Protein AF-A0A5C9CHE9-F1 (afdb_monomer_lite)

Sequence (128 aa):
MLSKCVTYEVEGQVSDRPEAVEAYLRYADWACRLNYVLHPQPLFPSVRLELNDQLRRQKLLPTRVTLRAKLDRPLNLKAEHSLAWSLDTLDRQSIHKWESLLRDPALQKVSLPEYQRIALGQQTAKVR

Structure (mmCIF, N/CA/C/O backbone):
data_AF-A0A5C9CHE9-F1
#
_entry.id   AF-A0A5C9CHE9-F1
#
loop_
_atom_site.group_PDB
_atom_site.id
_atom_site.type_symbol
_atom_site.label_atom_id
_atom_site.label_alt_id
_atom_site.label_comp_id
_atom_site.label_asym_id
_atom_site.label_entity_id
_atom_site.label_seq_id
_atom_site.pdbx_PDB_ins_code
_atom_site.Cartn_x
_atom_site.Cartn_y
_atom_site.Cartn_z
_atom_site.occupancy
_atom_site.B_iso_or_equiv
_atom_site.auth_seq_id
_atom_site.auth_comp_id
_atom_site.auth_asym_id
_atom_site.auth_atom_id
_atom_site.pdbx_PDB_model_num
ATOM 1 N N . MET A 1 1 ? -23.313 -3.065 9.538 1.00 43.34 1 MET A N 1
ATOM 2 C CA . MET A 1 1 ? -23.092 -4.360 10.229 1.00 43.34 1 MET A CA 1
ATOM 3 C C . MET A 1 1 ? -21.646 -4.874 10.158 1.00 43.34 1 MET A C 1
ATOM 5 O O . MET A 1 1 ? -21.236 -5.505 11.119 1.00 43.34 1 MET A O 1
ATOM 9 N N . LEU A 1 2 ? -20.842 -4.580 9.120 1.00 49.66 2 LEU A N 1
ATOM 10 C CA . LEU A 1 2 ? -19.431 -5.029 9.027 1.00 49.66 2 LEU A CA 1
ATOM 11 C C . LEU A 1 2 ? -18.471 -4.406 10.068 1.00 49.66 2 LEU A C 1
ATOM 13 O O . LEU A 1 2 ? -17.463 -5.019 10.414 1.00 49.66 2 LEU A O 1
ATOM 17 N N . SER A 1 3 ? -18.804 -3.233 10.622 1.00 53.34 3 SER A N 1
ATOM 18 C CA . SER A 1 3 ? -17.963 -2.512 11.594 1.00 53.34 3 SER A CA 1
ATOM 19 C C . SER A 1 3 ? -17.752 -3.233 12.932 1.00 53.34 3 SER A C 1
ATOM 21 O O . SER A 1 3 ? -16.860 -2.855 13.683 1.00 53.34 3 SER A O 1
ATOM 23 N N . LYS A 1 4 ? -18.542 -4.271 13.252 1.00 66.56 4 LYS A N 1
ATOM 24 C CA . LYS A 1 4 ? -18.375 -5.042 14.498 1.00 66.56 4 LYS A CA 1
ATOM 25 C C . LYS A 1 4 ? -17.291 -6.123 14.409 1.00 66.56 4 LYS A C 1
ATOM 27 O O . LYS A 1 4 ? -16.786 -6.542 15.451 1.00 66.56 4 LYS A O 1
ATOM 32 N N . CYS A 1 5 ? -16.928 -6.557 13.199 1.00 81.50 5 CYS A N 1
ATOM 33 C CA . CYS A 1 5 ? -16.032 -7.698 12.996 1.00 81.50 5 CYS A CA 1
ATOM 34 C C . CYS A 1 5 ? -14.731 -7.343 12.276 1.00 81.50 5 CYS A C 1
ATOM 36 O O . CYS A 1 5 ? -13.802 -8.131 12.355 1.00 81.50 5 CYS A O 1
ATOM 38 N N . VAL A 1 6 ? -14.629 -6.196 11.599 1.00 88.00 6 VAL A N 1
ATOM 39 C CA . VAL A 1 6 ? -13.393 -5.763 10.928 1.00 88.00 6 VAL A CA 1
ATOM 40 C C . VAL A 1 6 ? -13.100 -4.313 11.284 1.00 88.00 6 VAL A C 1
ATOM 42 O O . VAL A 1 6 ? -13.981 -3.457 11.218 1.00 88.00 6 VAL A O 1
ATOM 45 N N . THR A 1 7 ? -11.856 -4.034 11.653 1.00 91.12 7 THR A N 1
ATOM 46 C CA . THR A 1 7 ? -11.386 -2.704 12.033 1.00 91.12 7 THR A CA 1
ATOM 47 C C . THR A 1 7 ? -10.059 -2.421 11.351 1.00 91.12 7 THR A C 1
ATOM 49 O O . THR A 1 7 ? -9.138 -3.237 11.416 1.00 91.12 7 THR A O 1
ATOM 52 N N . TYR A 1 8 ? -9.974 -1.253 10.719 1.00 92.56 8 TYR A N 1
ATOM 53 C CA . TYR A 1 8 ? -8.728 -0.685 10.231 1.00 92.56 8 TYR A CA 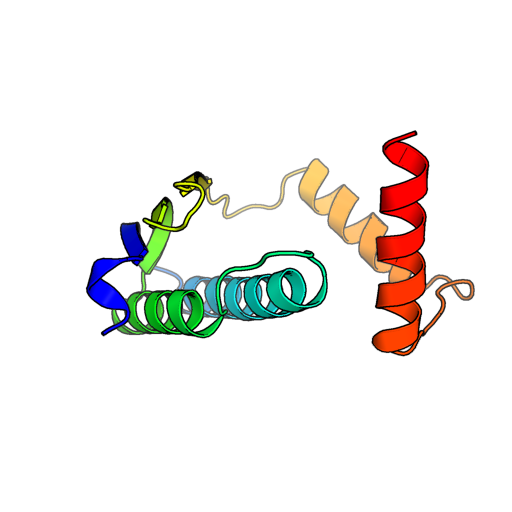1
ATOM 54 C C . TYR A 1 8 ? -8.341 0.510 11.095 1.00 92.56 8 TYR A C 1
ATOM 56 O O . TYR A 1 8 ? -9.153 1.403 11.321 1.00 92.56 8 TYR A O 1
ATOM 64 N N . GLU A 1 9 ? -7.091 0.529 11.534 1.00 94.50 9 GLU A N 1
ATOM 65 C CA . GLU A 1 9 ? -6.445 1.689 12.142 1.00 94.50 9 GLU A CA 1
ATOM 66 C C . GLU A 1 9 ? -5.312 2.115 11.219 1.00 94.50 9 GLU A C 1
ATOM 68 O O . GLU A 1 9 ? -4.483 1.288 10.827 1.00 94.50 9 GLU A O 1
ATOM 73 N N . VAL A 1 10 ? -5.292 3.390 10.841 1.00 96.06 10 VAL A N 1
ATOM 74 C CA . VAL A 1 10 ? -4.302 3.917 9.906 1.00 96.06 10 VAL A CA 1
ATOM 75 C C . VAL A 1 10 ? -3.654 5.154 10.490 1.00 96.06 10 VAL A C 1
ATOM 77 O O . VAL A 1 10 ? -4.338 6.079 10.914 1.00 96.06 10 VAL A O 1
ATOM 80 N N . GLU A 1 11 ? -2.328 5.165 10.468 1.00 96.38 11 GLU A N 1
ATOM 81 C CA . GLU A 1 11 ? -1.556 6.396 10.543 1.00 96.38 11 GLU A CA 1
ATOM 82 C C . GLU A 1 11 ? -1.196 6.795 9.119 1.00 96.38 11 GLU A C 1
ATOM 84 O O . GLU A 1 11 ? -0.821 5.954 8.294 1.00 96.38 11 GLU A O 1
ATOM 89 N N . GLY A 1 12 ? -1.346 8.079 8.825 1.00 94.44 12 GLY A N 1
ATOM 90 C CA . GLY A 1 12 ? -1.026 8.633 7.526 1.00 94.44 12 GLY A CA 1
ATOM 91 C C . GLY A 1 12 ? -0.293 9.952 7.660 1.00 94.44 12 GLY A C 1
ATOM 92 O O . GLY A 1 12 ? -0.390 10.636 8.677 1.00 94.44 12 GLY A O 1
ATOM 93 N N . GLN A 1 13 ? 0.425 10.301 6.605 1.00 93.25 13 GLN A N 1
ATOM 94 C CA . GLN A 1 13 ? 1.066 11.594 6.450 1.00 93.25 13 GLN A CA 1
ATOM 95 C C . GLN A 1 13 ? 0.365 12.390 5.353 1.00 93.25 13 GLN A C 1
ATOM 97 O O . GLN A 1 13 ? -0.041 11.837 4.324 1.00 93.25 13 GLN A O 1
ATOM 102 N N . VAL A 1 14 ? 0.242 13.697 5.567 1.00 91.00 14 VAL A N 1
ATOM 103 C CA . VAL A 1 14 ? -0.152 14.624 4.506 1.00 91.00 14 VAL A CA 1
ATOM 104 C C . VAL A 1 14 ? 1.011 14.722 3.527 1.00 91.00 14 VAL A C 1
ATOM 106 O O . VAL A 1 14 ? 2.159 14.880 3.937 1.00 91.00 14 VAL A O 1
ATOM 109 N N . SER A 1 15 ? 0.711 14.618 2.236 1.00 85.50 15 SER A N 1
ATOM 110 C CA . SER A 1 15 ? 1.691 14.854 1.181 1.00 85.50 15 SER A CA 1
ATOM 111 C C . SER A 1 15 ? 1.441 16.207 0.528 1.00 85.50 15 SER A C 1
ATOM 113 O O . SER A 1 15 ? 0.302 16.577 0.249 1.00 85.50 15 SER A O 1
ATOM 115 N N . ASP A 1 16 ? 2.526 16.918 0.249 1.00 87.12 16 ASP A N 1
ATOM 116 C CA . ASP A 1 16 ? 2.581 18.099 -0.613 1.00 87.12 16 ASP A CA 1
ATOM 117 C C . ASP A 1 16 ? 2.354 17.766 -2.102 1.00 87.12 16 ASP A C 1
ATOM 119 O O . ASP A 1 16 ? 2.163 18.670 -2.913 1.00 87.12 16 ASP A O 1
ATOM 123 N N . ARG A 1 17 ? 2.326 16.472 -2.452 1.00 89.31 17 ARG A N 1
ATOM 124 C CA . ARG A 1 17 ? 2.122 15.927 -3.801 1.00 89.31 17 ARG A CA 1
ATOM 125 C C . ARG A 1 17 ? 0.779 15.194 -3.891 1.00 89.31 17 ARG A C 1
ATOM 127 O O . ARG A 1 17 ? 0.731 13.968 -3.735 1.00 89.31 17 ARG A O 1
ATOM 134 N N . PRO A 1 18 ? -0.344 15.901 -4.109 1.00 86.62 18 PRO A N 1
ATOM 135 C CA . PRO A 1 18 ? -1.672 15.284 -4.147 1.00 86.62 18 PRO A CA 1
ATOM 136 C C . PRO A 1 18 ? -1.803 14.187 -5.217 1.00 86.62 18 PRO A C 1
ATOM 138 O O . PRO A 1 18 ? -2.520 13.206 -5.020 1.00 86.62 18 PRO A O 1
ATOM 141 N N . GLU A 1 19 ? -1.076 14.298 -6.325 1.00 91.62 19 GLU A N 1
ATOM 142 C CA . GLU A 1 19 ? -1.007 13.288 -7.378 1.00 91.62 19 GLU A CA 1
ATOM 143 C C . GLU A 1 19 ? -0.387 11.966 -6.902 1.00 91.62 19 GLU A C 1
ATOM 145 O O . GLU A 1 19 ? -0.802 10.896 -7.354 1.00 91.62 19 GLU A O 1
ATOM 150 N N . ALA A 1 20 ? 0.556 12.016 -5.956 1.00 91.62 20 ALA A N 1
ATOM 151 C CA . ALA A 1 20 ? 1.173 10.823 -5.386 1.00 91.62 20 ALA A CA 1
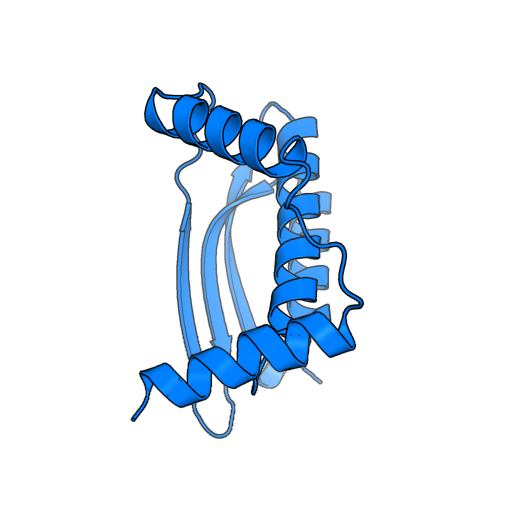ATOM 152 C C . ALA A 1 20 ? 0.193 10.060 -4.486 1.00 91.62 20 ALA A C 1
ATOM 154 O O . ALA A 1 20 ? 0.168 8.829 -4.517 1.00 91.62 20 ALA A O 1
ATOM 155 N N . VAL A 1 21 ? -0.653 10.784 -3.739 1.00 93.88 21 VAL A N 1
ATOM 156 C CA . VAL A 1 21 ? -1.743 10.192 -2.945 1.00 93.88 21 VAL A CA 1
ATOM 157 C C . VAL A 1 21 ? -2.669 9.389 -3.854 1.00 93.88 21 VAL A C 1
ATOM 159 O O . VAL A 1 21 ? -2.920 8.210 -3.601 1.00 93.88 21 VAL A O 1
ATOM 162 N N . GLU A 1 22 ? -3.132 9.997 -4.948 1.00 95.44 22 GLU A N 1
ATOM 163 C CA . GLU A 1 22 ? -4.044 9.326 -5.877 1.00 95.44 22 GLU A CA 1
ATOM 164 C C . GLU A 1 22 ? -3.382 8.137 -6.578 1.00 95.44 22 GLU A C 1
ATOM 166 O O . GLU A 1 22 ? -3.978 7.065 -6.685 1.00 95.44 22 GLU A O 1
ATOM 171 N N . ALA A 1 23 ? -2.136 8.291 -7.032 1.00 94.25 23 ALA A N 1
ATOM 172 C CA . ALA A 1 23 ? -1.401 7.211 -7.681 1.00 94.25 23 ALA A CA 1
ATOM 173 C C . ALA A 1 23 ? -1.235 5.997 -6.751 1.00 94.25 23 ALA A C 1
ATOM 175 O O . ALA A 1 23 ? -1.498 4.864 -7.167 1.00 94.25 23 ALA A O 1
ATOM 176 N N . TYR A 1 24 ? -0.861 6.236 -5.490 1.00 94.75 24 TYR A N 1
ATOM 177 C CA . TYR A 1 24 ? -0.739 5.187 -4.483 1.00 94.75 24 TYR A CA 1
ATOM 178 C C . TYR A 1 24 ? -2.084 4.509 -4.201 1.00 94.75 24 TYR A C 1
ATOM 180 O O . TYR A 1 24 ? -2.166 3.280 -4.214 1.00 94.75 24 TYR A O 1
ATOM 188 N N . LEU A 1 25 ? -3.151 5.279 -3.965 1.00 96.12 25 LEU A N 1
ATOM 189 C CA . LEU A 1 25 ? -4.453 4.710 -3.603 1.00 96.12 25 LEU A CA 1
ATOM 190 C C . LEU A 1 25 ? -5.075 3.935 -4.765 1.00 96.12 25 LEU A C 1
ATOM 192 O O . LEU A 1 25 ? -5.612 2.853 -4.545 1.00 96.12 25 LEU A O 1
ATOM 196 N N . ARG A 1 26 ? -4.899 4.397 -6.007 1.00 97.00 26 ARG A N 1
ATOM 197 C CA . ARG A 1 26 ? -5.297 3.638 -7.199 1.00 97.00 26 ARG A CA 1
ATOM 198 C C . ARG A 1 26 ? -4.547 2.311 -7.307 1.00 97.00 26 ARG A C 1
ATOM 200 O O . ARG A 1 26 ? -5.154 1.290 -7.626 1.00 97.00 26 ARG A O 1
ATOM 207 N N . TYR A 1 27 ? -3.242 2.303 -7.034 1.00 95.00 27 TYR A N 1
ATOM 208 C CA . TYR A 1 27 ? -2.475 1.059 -6.945 1.00 95.00 27 TYR A CA 1
ATOM 209 C C . TYR A 1 27 ? -3.021 0.143 -5.835 1.00 95.00 27 TYR A C 1
ATOM 211 O O . TYR A 1 27 ? -3.264 -1.039 -6.081 1.00 95.00 27 TYR A O 1
ATOM 219 N N . ALA A 1 28 ? -3.281 0.684 -4.643 1.00 94.81 28 ALA A N 1
ATOM 220 C CA . ALA A 1 28 ? -3.807 -0.076 -3.512 1.00 94.81 28 ALA A CA 1
ATOM 221 C C . ALA A 1 28 ? -5.208 -0.660 -3.785 1.00 94.81 28 ALA A C 1
ATOM 223 O O . ALA A 1 28 ? -5.493 -1.779 -3.354 1.00 94.81 28 ALA A O 1
ATOM 224 N N . ASP A 1 29 ? -6.063 0.056 -4.522 1.00 95.69 29 ASP A N 1
ATOM 225 C CA . ASP A 1 29 ? -7.378 -0.422 -4.963 1.00 95.69 29 ASP A CA 1
ATOM 226 C C . ASP A 1 29 ? -7.239 -1.648 -5.875 1.00 95.69 29 ASP A C 1
ATOM 228 O O . ASP A 1 29 ? -7.899 -2.671 -5.661 1.00 95.69 29 ASP A O 1
ATOM 232 N N . TRP A 1 30 ? -6.343 -1.580 -6.865 1.00 93.44 30 TRP A N 1
ATOM 233 C CA . TRP A 1 30 ? -6.065 -2.700 -7.766 1.00 93.44 30 TRP A CA 1
ATOM 234 C C . TRP A 1 30 ? -5.446 -3.891 -7.043 1.00 93.44 30 TRP A C 1
ATOM 236 O O . TRP A 1 30 ? -5.907 -5.016 -7.233 1.00 93.44 30 TRP A O 1
ATOM 246 N N . ALA A 1 31 ? -4.460 -3.655 -6.177 1.00 90.44 31 ALA A N 1
ATOM 247 C CA . ALA A 1 31 ? -3.833 -4.705 -5.382 1.00 90.44 31 ALA A CA 1
ATOM 248 C C . ALA A 1 31 ? -4.859 -5.414 -4.485 1.00 90.44 31 ALA A C 1
ATOM 250 O O . ALA A 1 31 ? -4.884 -6.641 -4.414 1.00 90.44 31 ALA A O 1
ATOM 251 N N . CYS A 1 32 ? -5.765 -4.663 -3.851 1.00 91.00 32 CYS A N 1
ATOM 252 C CA . CYS A 1 32 ? -6.834 -5.234 -3.038 1.00 91.00 32 CYS A CA 1
ATOM 253 C C . CYS A 1 32 ? -7.779 -6.127 -3.857 1.00 91.00 32 CYS A C 1
ATOM 255 O O . CYS A 1 32 ? -8.074 -7.251 -3.445 1.00 91.00 32 CYS A O 1
ATOM 257 N N . ARG A 1 33 ? -8.222 -5.656 -5.030 1.00 88.94 33 ARG A N 1
ATOM 258 C CA . ARG A 1 33 ? -9.092 -6.429 -5.932 1.00 88.94 33 ARG A CA 1
ATOM 259 C C . ARG A 1 33 ? -8.403 -7.694 -6.432 1.00 88.94 33 ARG A C 1
ATOM 261 O O . ARG A 1 33 ? -9.016 -8.755 -6.430 1.00 88.94 33 ARG A O 1
ATOM 268 N N . LEU A 1 34 ? -7.131 -7.593 -6.814 1.00 85.50 34 LEU A N 1
ATOM 269 C CA . LEU A 1 34 ? -6.344 -8.736 -7.261 1.00 85.50 34 LEU A CA 1
ATOM 270 C C . LEU A 1 34 ? -6.188 -9.769 -6.138 1.00 85.50 34 LEU A C 1
ATOM 272 O O . LEU A 1 34 ? -6.472 -10.945 -6.342 1.00 85.50 34 LEU A O 1
ATOM 276 N N . ASN A 1 35 ? -5.835 -9.327 -4.931 1.00 85.31 35 ASN A N 1
ATOM 277 C CA . ASN A 1 35 ? -5.688 -10.207 -3.771 1.00 85.31 35 ASN A CA 1
ATOM 278 C C . ASN A 1 35 ? -6.993 -10.938 -3.428 1.00 85.31 35 ASN A C 1
ATOM 280 O O . ASN A 1 35 ? -6.958 -12.112 -3.062 1.00 85.31 35 ASN A O 1
ATOM 284 N N . TYR A 1 36 ? -8.146 -10.283 -3.589 1.00 84.62 36 TYR A N 1
ATOM 285 C CA . TYR A 1 36 ? -9.445 -10.931 -3.400 1.00 84.62 36 TYR A CA 1
ATOM 286 C C . TYR A 1 36 ? -9.693 -12.080 -4.388 1.00 84.62 36 TYR A C 1
ATOM 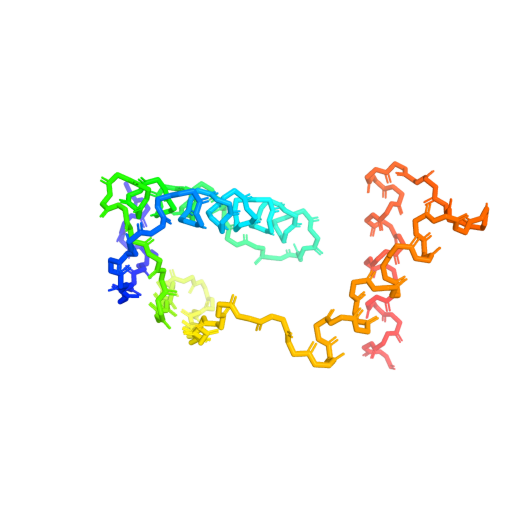288 O O . TYR A 1 36 ? -10.314 -13.078 -4.043 1.00 84.62 36 TYR A O 1
ATOM 296 N N . VAL A 1 37 ? -9.193 -11.958 -5.613 1.00 81.81 37 VAL A N 1
ATOM 297 C CA . VAL A 1 37 ? -9.386 -12.963 -6.665 1.00 81.81 37 VAL A CA 1
ATOM 298 C C . VAL A 1 37 ? -8.386 -14.121 -6.555 1.00 81.81 37 VAL A C 1
ATOM 300 O O . VAL A 1 37 ? -8.685 -15.231 -7.001 1.00 81.81 37 VAL A O 1
ATOM 303 N N . LEU A 1 38 ? -7.199 -13.876 -5.991 1.00 80.38 38 LEU A N 1
ATOM 304 C CA . LEU A 1 38 ? -6.093 -14.840 -5.984 1.00 80.38 38 LEU A CA 1
ATOM 305 C C . LEU A 1 38 ? -5.930 -15.634 -4.687 1.00 80.38 38 LEU A C 1
ATOM 307 O O . LEU A 1 38 ? -5.276 -16.675 -4.709 1.00 80.38 38 LEU A O 1
ATOM 311 N N . HIS A 1 39 ? -6.483 -15.173 -3.566 1.00 76.81 39 HIS A N 1
ATOM 312 C CA . HIS A 1 39 ? -6.322 -15.858 -2.284 1.00 76.81 39 HIS A CA 1
ATOM 313 C C . HIS A 1 39 ? -7.566 -16.679 -1.910 1.00 76.81 39 HIS A C 1
ATOM 315 O O . HIS A 1 39 ? -8.682 -16.227 -2.133 1.00 76.81 39 HIS A O 1
ATOM 321 N N . PRO A 1 40 ? -7.406 -17.872 -1.307 1.00 63.84 40 PRO A N 1
ATOM 322 C CA . PRO A 1 40 ? -8.519 -18.790 -1.043 1.00 63.84 40 PRO A CA 1
ATOM 323 C C . PRO A 1 40 ? -9.480 -18.337 0.071 1.00 63.84 40 PRO A C 1
ATOM 325 O O . PRO A 1 40 ? -10.567 -18.893 0.188 1.00 63.84 40 PRO A O 1
ATOM 328 N N . GLN A 1 41 ? -9.106 -17.352 0.899 1.00 70.19 41 GLN A N 1
ATOM 329 C CA . GLN A 1 41 ? -9.948 -16.811 1.982 1.00 70.19 41 GLN A CA 1
ATOM 330 C C . GLN A 1 41 ? -9.724 -15.299 2.183 1.00 70.19 41 GLN A C 1
ATOM 332 O O . GLN A 1 41 ? -9.246 -14.876 3.239 1.00 70.19 41 GLN A O 1
ATOM 337 N N . PRO A 1 42 ? -9.995 -14.450 1.180 1.00 72.75 42 PRO A N 1
ATOM 338 C CA . PRO A 1 42 ? -9.744 -13.027 1.305 1.00 72.75 42 PRO A CA 1
ATOM 339 C C . PRO A 1 42 ? -10.917 -12.323 1.993 1.00 72.75 42 PRO A C 1
ATOM 341 O O . PRO A 1 42 ? -12.084 -12.673 1.811 1.00 72.75 42 PRO A O 1
ATOM 344 N N . LEU A 1 43 ? -10.615 -11.268 2.752 1.00 81.44 43 LEU A N 1
ATOM 345 C CA . LEU A 1 43 ? -11.639 -10.311 3.168 1.00 81.44 43 LEU A CA 1
ATOM 346 C C . LEU A 1 43 ? -12.268 -9.656 1.931 1.00 81.44 43 LEU A C 1
ATOM 348 O O . LEU A 1 43 ? -11.578 -9.410 0.940 1.00 81.44 43 LEU A O 1
ATOM 352 N N . PHE A 1 44 ? -13.560 -9.325 2.004 1.00 84.50 44 PHE A N 1
ATOM 353 C CA . PHE A 1 44 ? -14.220 -8.589 0.928 1.00 84.50 44 PHE A CA 1
ATOM 354 C C . PHE A 1 44 ? -13.493 -7.262 0.654 1.00 84.50 44 PHE A C 1
ATOM 356 O O . PHE A 1 44 ? -13.237 -6.498 1.593 1.00 84.50 44 PHE A O 1
ATOM 363 N N . PRO A 1 45 ? -13.199 -6.943 -0.620 1.00 87.19 45 PRO A N 1
ATOM 364 C CA . PRO A 1 45 ? -12.380 -5.790 -0.971 1.00 87.19 45 PRO A CA 1
ATOM 365 C C . PRO A 1 45 ? -13.073 -4.475 -0.614 1.00 87.19 45 PRO A C 1
ATOM 367 O O . PRO A 1 45 ? -12.399 -3.493 -0.324 1.00 87.19 45 PRO A O 1
ATOM 370 N N . SER A 1 46 ? -14.410 -4.462 -0.565 1.00 87.81 46 SER A N 1
ATOM 371 C CA . SER A 1 46 ? -15.221 -3.285 -0.237 1.00 87.81 46 SER A CA 1
ATOM 372 C C . SER A 1 46 ? -14.787 -2.585 1.052 1.00 87.81 46 SER A C 1
ATOM 374 O O . SER A 1 46 ? -14.777 -1.361 1.093 1.00 87.81 46 SER A O 1
ATOM 376 N N . VAL A 1 47 ? -14.360 -3.331 2.077 1.00 88.88 47 VAL A N 1
ATOM 377 C CA . VAL A 1 47 ? -13.911 -2.740 3.350 1.00 88.88 47 VAL A CA 1
ATOM 378 C C . VAL A 1 47 ? -12.618 -1.941 3.166 1.00 88.88 47 VAL A C 1
ATOM 380 O O . VAL A 1 47 ? -12.480 -0.848 3.710 1.00 88.88 47 VAL A O 1
ATOM 383 N N . ARG A 1 48 ? -11.667 -2.466 2.384 1.00 91.44 48 ARG A N 1
ATOM 384 C CA . ARG A 1 48 ? -10.405 -1.773 2.105 1.00 91.44 48 ARG A CA 1
ATOM 385 C C . ARG A 1 48 ? -10.588 -0.629 1.108 1.00 91.44 48 ARG A C 1
ATOM 387 O O . ARG A 1 48 ? -9.920 0.387 1.255 1.00 91.44 48 ARG A O 1
ATOM 394 N N . LEU A 1 49 ? -11.482 -0.783 0.131 1.00 94.62 49 LEU A N 1
ATOM 395 C CA . LEU A 1 49 ? -11.816 0.279 -0.821 1.00 94.62 49 LEU A CA 1
ATOM 396 C C . LEU A 1 49 ? -12.433 1.489 -0.105 1.00 94.62 49 LEU A C 1
ATOM 398 O O . LEU A 1 49 ? -11.994 2.608 -0.338 1.00 94.62 49 LEU A O 1
ATOM 402 N N . GLU A 1 50 ? -13.350 1.268 0.844 1.00 94.12 50 GLU A N 1
ATOM 403 C CA . GLU A 1 50 ? -13.905 2.356 1.664 1.00 94.12 50 GLU A CA 1
ATOM 404 C C . GLU A 1 50 ? -12.812 3.064 2.481 1.00 94.12 50 GLU A C 1
ATOM 406 O O . GLU A 1 50 ? -12.760 4.290 2.517 1.00 94.12 50 GLU A O 1
ATOM 411 N N . LEU A 1 51 ? -11.883 2.317 3.095 1.00 94.38 51 LEU A N 1
ATOM 412 C CA . LEU A 1 51 ? -10.734 2.923 3.777 1.00 94.38 51 LEU A CA 1
ATOM 413 C C . LEU A 1 51 ? -9.900 3.794 2.823 1.00 94.38 51 LEU A C 1
ATOM 415 O O . LEU A 1 51 ? -9.531 4.912 3.180 1.00 94.38 51 LEU A O 1
ATOM 419 N N . ASN A 1 52 ? -9.592 3.286 1.629 1.00 96.12 52 ASN A N 1
ATOM 420 C CA . ASN A 1 52 ? -8.821 4.027 0.635 1.00 96.12 52 ASN A CA 1
ATOM 421 C C . ASN A 1 52 ? -9.558 5.312 0.207 1.00 96.12 52 ASN A C 1
ATOM 423 O O . ASN A 1 52 ? -8.923 6.358 0.092 1.00 96.12 52 ASN A O 1
ATOM 427 N N . ASP A 1 53 ? -10.886 5.280 0.065 1.00 96.50 53 ASP A N 1
ATOM 428 C CA . ASP A 1 53 ? -11.694 6.472 -0.223 1.00 96.50 53 ASP A CA 1
ATOM 429 C C . ASP A 1 53 ? -11.656 7.508 0.907 1.00 96.50 53 ASP A C 1
ATOM 431 O O . ASP A 1 53 ? -11.587 8.712 0.642 1.00 96.50 53 ASP A O 1
ATOM 435 N N . GLN A 1 54 ? -11.635 7.077 2.169 1.00 95.31 54 GLN A N 1
ATOM 436 C CA . GLN A 1 54 ? -11.461 7.993 3.301 1.00 95.31 54 GLN A CA 1
ATOM 437 C C . GLN A 1 54 ? -10.073 8.646 3.294 1.00 95.31 54 GLN A C 1
ATOM 439 O O . GLN A 1 54 ? -9.966 9.862 3.470 1.00 95.31 54 GLN A O 1
ATOM 444 N N . LEU A 1 55 ? -9.014 7.875 3.023 1.00 95.38 55 LEU A N 1
ATOM 445 C CA . LEU A 1 55 ? -7.653 8.409 2.883 1.00 95.38 55 LEU A CA 1
ATOM 446 C C . LEU A 1 55 ? -7.555 9.405 1.723 1.00 95.38 55 LEU A C 1
ATOM 448 O O . LEU A 1 55 ? -6.928 10.454 1.869 1.00 95.38 55 LEU A O 1
ATOM 452 N N . ARG A 1 56 ? -8.238 9.125 0.607 1.00 95.00 56 ARG A N 1
ATOM 453 C CA . ARG A 1 56 ? -8.329 10.014 -0.558 1.00 95.00 56 ARG A CA 1
ATOM 454 C C . ARG A 1 56 ? -8.974 11.351 -0.196 1.00 95.00 56 ARG A C 1
ATOM 456 O O . ARG A 1 56 ? -8.408 12.401 -0.492 1.00 95.00 56 ARG A O 1
ATOM 463 N N . ARG A 1 57 ? -10.115 11.329 0.505 1.00 93.69 57 ARG A N 1
ATOM 464 C CA . ARG A 1 57 ? -10.810 12.546 0.978 1.00 93.69 57 ARG A CA 1
ATOM 465 C C . ARG A 1 57 ? -9.942 13.385 1.914 1.00 93.69 57 ARG A C 1
ATOM 467 O O . ARG A 1 57 ? -10.000 14.610 1.863 1.00 93.69 57 ARG A O 1
ATOM 474 N N . GLN A 1 58 ? -9.129 12.728 2.737 1.00 93.12 58 GLN A N 1
ATOM 475 C CA . GLN A 1 58 ? -8.226 13.378 3.689 1.00 93.12 58 GLN A CA 1
ATOM 476 C C . GLN A 1 58 ? -6.844 13.709 3.098 1.00 93.12 58 GLN A C 1
ATOM 478 O O . GLN A 1 58 ? -6.037 14.342 3.772 1.00 93.12 58 GLN A O 1
ATOM 483 N N . LYS A 1 59 ? -6.573 13.319 1.843 1.00 93.25 59 LYS A N 1
ATOM 484 C CA . LYS A 1 59 ? -5.282 13.490 1.153 1.00 93.25 59 LYS A CA 1
ATOM 485 C C . LYS A 1 59 ? -4.098 12.888 1.924 1.00 93.25 59 LYS A C 1
ATOM 487 O O . LYS A 1 59 ? -3.021 13.479 1.997 1.00 93.25 59 LYS A O 1
ATOM 492 N N . LEU A 1 60 ? -4.310 11.708 2.504 1.00 94.44 60 LEU A N 1
ATOM 493 C CA . LEU A 1 60 ? -3.319 11.018 3.326 1.00 94.44 60 LEU A CA 1
ATOM 494 C C . LEU A 1 60 ? -2.654 9.872 2.565 1.00 94.44 60 LEU A C 1
ATOM 496 O O . LEU A 1 60 ? -3.325 9.013 1.992 1.00 94.44 60 LEU A O 1
ATOM 500 N N . LEU A 1 61 ? -1.326 9.814 2.647 1.00 95.31 61 LEU A N 1
ATOM 501 C CA . LEU A 1 61 ? -0.566 8.605 2.348 1.00 95.31 61 LEU A CA 1
ATOM 502 C C . LEU A 1 61 ? -0.444 7.769 3.626 1.00 95.31 61 LEU A C 1
ATOM 504 O O . LEU A 1 61 ? 0.028 8.297 4.634 1.00 95.31 61 LEU A O 1
ATOM 508 N N . PRO A 1 62 ? -0.837 6.486 3.626 1.00 95.81 62 PRO A N 1
ATOM 509 C CA . PRO A 1 62 ? -0.721 5.655 4.816 1.00 95.81 62 PRO A CA 1
ATOM 510 C C . PRO A 1 62 ? 0.749 5.317 5.092 1.00 95.81 62 PRO A C 1
ATOM 512 O O . PRO A 1 62 ? 1.456 4.827 4.213 1.00 95.81 62 PRO A O 1
ATOM 515 N N . THR A 1 63 ? 1.192 5.530 6.327 1.00 96.12 63 THR A N 1
ATOM 516 C CA . THR A 1 63 ? 2.522 5.139 6.826 1.00 96.12 63 THR A CA 1
ATOM 517 C C . THR A 1 63 ? 2.446 3.881 7.680 1.00 96.12 63 THR A C 1
ATOM 519 O O . THR A 1 63 ? 3.381 3.083 7.700 1.00 96.12 63 THR A O 1
ATOM 522 N N . ARG A 1 64 ? 1.305 3.644 8.334 1.00 97.12 64 ARG A N 1
ATOM 523 C CA . ARG A 1 64 ? 1.036 2.414 9.076 1.00 97.12 64 ARG A CA 1
ATOM 524 C C . ARG A 1 64 ? -0.415 2.009 8.920 1.00 97.12 64 ARG A C 1
ATOM 526 O O . ARG A 1 64 ? -1.312 2.826 9.090 1.00 97.12 64 ARG A O 1
ATOM 533 N N . VAL A 1 65 ? -0.654 0.734 8.648 1.00 95.56 65 VAL A N 1
ATOM 534 C CA . VAL A 1 65 ? -1.995 0.153 8.558 1.00 95.56 65 VAL A CA 1
ATOM 535 C C . VAL A 1 65 ? -2.059 -1.050 9.482 1.00 95.56 65 VAL A C 1
ATOM 537 O O . VAL A 1 65 ? -1.277 -1.986 9.341 1.00 95.56 65 VAL A O 1
ATOM 540 N N . THR A 1 66 ? -3.024 -1.049 10.393 1.00 96.12 66 THR A N 1
ATOM 541 C CA . THR A 1 66 ? -3.358 -2.198 11.236 1.00 96.12 66 THR A CA 1
ATOM 542 C C . THR A 1 66 ? -4.755 -2.683 10.881 1.00 96.12 66 THR A C 1
ATOM 544 O O . THR A 1 66 ? -5.702 -1.902 10.862 1.00 96.12 66 THR A O 1
ATOM 547 N N . LEU A 1 67 ? -4.885 -3.974 10.599 1.00 92.75 67 LEU A N 1
ATOM 548 C CA . LEU A 1 67 ? -6.148 -4.657 10.349 1.00 92.75 67 LEU A CA 1
ATOM 549 C C . LEU A 1 67 ? -6.396 -5.642 11.483 1.00 92.75 67 LEU A C 1
ATOM 551 O O . LEU A 1 67 ? -5.592 -6.546 11.700 1.00 92.75 67 LEU A O 1
ATOM 555 N N . ARG A 1 68 ? -7.539 -5.507 12.150 1.00 92.38 68 ARG A N 1
ATOM 556 C CA . ARG A 1 68 ? -8.044 -6.487 13.113 1.00 92.38 68 ARG A CA 1
ATOM 557 C C . ARG A 1 68 ? -9.375 -7.027 12.614 1.00 92.38 68 ARG A C 1
ATOM 559 O O . ARG A 1 68 ? -10.308 -6.252 12.415 1.00 92.38 68 ARG A O 1
ATOM 566 N N . ALA A 1 69 ? -9.478 -8.338 12.423 1.00 89.38 69 ALA A N 1
ATOM 567 C CA . ALA A 1 69 ? -10.729 -8.993 12.061 1.00 89.38 69 ALA A CA 1
ATOM 568 C C . ALA A 1 69 ? -11.077 -10.123 13.038 1.00 89.38 69 ALA A C 1
ATOM 570 O O . ALA A 1 69 ? -10.263 -11.002 13.315 1.00 89.38 69 ALA A O 1
ATOM 571 N N . LYS A 1 70 ? -12.310 -10.099 13.543 1.00 85.19 70 LYS A N 1
ATOM 572 C CA . LYS A 1 70 ? -12.942 -11.132 14.368 1.00 85.19 70 LYS A CA 1
ATOM 573 C C . LYS A 1 70 ? -13.699 -12.093 13.449 1.00 85.19 70 LYS A C 1
ATOM 575 O O . LYS A 1 70 ? -14.912 -11.982 13.290 1.00 85.19 70 LYS A O 1
ATOM 580 N N . LEU A 1 71 ? -12.946 -12.961 12.786 1.00 81.75 71 LEU A N 1
ATOM 581 C CA . LEU A 1 71 ? -13.462 -14.095 12.015 1.00 81.75 71 LEU A CA 1
ATOM 582 C C . LEU A 1 71 ? -13.331 -15.378 12.853 1.00 81.75 71 LEU A C 1
ATOM 584 O O . LEU A 1 71 ? -12.739 -15.336 13.933 1.00 81.75 71 LEU A O 1
ATOM 588 N N . ASP A 1 72 ? -13.787 -16.518 12.324 1.00 80.12 72 ASP A N 1
ATOM 589 C CA . ASP A 1 72 ? -13.585 -17.843 12.941 1.00 80.12 72 ASP A CA 1
ATOM 590 C C . ASP A 1 72 ? -12.111 -18.106 13.290 1.00 80.12 72 ASP A C 1
ATOM 592 O O . ASP A 1 72 ? -11.796 -18.727 14.305 1.00 80.12 72 ASP A O 1
ATOM 596 N N . ARG A 1 73 ? -11.191 -17.569 12.475 1.00 78.50 73 ARG A N 1
ATOM 597 C CA . ARG A 1 73 ? -9.789 -17.364 12.848 1.00 78.50 73 ARG A CA 1
ATOM 598 C C . ARG A 1 73 ? -9.505 -15.867 12.953 1.00 78.50 73 ARG A C 1
ATOM 600 O O . ARG A 1 73 ? -9.573 -15.182 11.931 1.00 78.50 73 ARG A O 1
ATOM 607 N N . PRO A 1 74 ? -9.175 -15.340 14.144 1.00 82.94 74 PRO A N 1
ATOM 608 C CA . PRO A 1 74 ? -8.883 -13.925 14.289 1.00 82.94 74 PRO A CA 1
ATOM 609 C C . PRO A 1 74 ? -7.662 -13.549 13.448 1.00 82.94 74 PRO A C 1
ATOM 611 O O . PRO A 1 74 ? -6.652 -14.253 13.435 1.00 82.94 74 PRO A O 1
ATOM 614 N N . LEU A 1 75 ? -7.764 -12.421 12.754 1.00 86.56 75 LEU A N 1
ATOM 615 C CA . LEU A 1 75 ? -6.715 -11.897 11.892 1.00 86.56 75 LEU A CA 1
ATOM 616 C C . LEU A 1 75 ? -6.203 -10.582 12.476 1.00 86.56 75 LEU A C 1
ATOM 618 O O . LEU A 1 75 ? -6.988 -9.669 12.731 1.00 86.56 75 LEU A O 1
ATOM 622 N N . ASN A 1 76 ? -4.890 -10.484 12.665 1.00 90.94 76 ASN A N 1
ATOM 623 C CA . ASN A 1 76 ? -4.219 -9.254 13.066 1.00 90.94 76 ASN A CA 1
ATOM 624 C C . ASN A 1 76 ? -3.024 -9.025 12.140 1.00 90.94 76 ASN A C 1
ATOM 626 O O . ASN A 1 76 ? -2.029 -9.743 12.223 1.00 90.94 76 ASN A O 1
ATOM 630 N N . LEU A 1 77 ? -3.154 -8.069 11.224 1.00 91.25 77 LEU A N 1
ATOM 631 C CA . LEU A 1 77 ? -2.122 -7.739 10.246 1.00 91.25 77 LEU A CA 1
ATOM 632 C C . LEU A 1 77 ? -1.647 -6.311 10.459 1.00 91.25 77 LEU A C 1
ATOM 634 O O . LEU A 1 77 ? -2.449 -5.410 10.709 1.00 91.25 77 LEU A O 1
ATOM 638 N N . LYS A 1 78 ? -0.342 -6.109 10.298 1.00 94.81 78 LYS A N 1
ATOM 639 C CA . LYS A 1 78 ? 0.300 -4.802 10.371 1.00 94.81 78 LYS A CA 1
ATOM 640 C C . LYS A 1 78 ? 1.178 -4.606 9.144 1.00 94.81 78 LYS A C 1
ATOM 642 O O . LYS A 1 78 ? 1.947 -5.496 8.791 1.00 94.81 78 LYS A O 1
ATOM 647 N N . ALA A 1 79 ? 1.063 -3.441 8.524 1.00 93.94 79 ALA A N 1
ATOM 648 C CA . ALA A 1 79 ? 1.939 -2.992 7.456 1.00 93.94 79 ALA A CA 1
ATOM 649 C C . ALA A 1 79 ? 2.515 -1.624 7.819 1.00 93.94 79 ALA A C 1
ATOM 651 O O . ALA A 1 79 ? 1.792 -0.753 8.306 1.00 93.94 79 ALA A O 1
ATOM 652 N N . GLU A 1 80 ? 3.809 -1.455 7.577 1.00 96.00 80 GLU A N 1
ATOM 653 C CA . GLU A 1 80 ? 4.519 -0.185 7.697 1.00 96.00 80 GLU A CA 1
ATOM 654 C C . GLU A 1 80 ? 5.050 0.203 6.318 1.00 96.00 80 GLU A C 1
ATOM 656 O O . GLU A 1 80 ? 5.488 -0.651 5.542 1.00 96.00 80 GLU A O 1
ATOM 661 N N . HIS A 1 81 ? 4.952 1.487 5.997 1.00 91.44 81 HIS A N 1
ATOM 662 C CA . HIS A 1 81 ? 5.301 2.034 4.698 1.00 91.44 81 HIS A CA 1
ATOM 663 C C . HIS A 1 81 ? 6.299 3.170 4.879 1.00 91.44 81 HIS A C 1
ATOM 665 O O . HIS A 1 81 ? 6.004 4.184 5.513 1.00 91.44 81 HIS A O 1
ATOM 671 N N . SER A 1 82 ? 7.469 3.011 4.269 1.00 88.56 82 SER A N 1
ATOM 672 C CA . SER A 1 82 ? 8.428 4.092 4.077 1.00 88.56 82 SER A CA 1
ATOM 673 C C . SER A 1 82 ? 8.312 4.580 2.641 1.00 88.56 82 SER A C 1
ATOM 675 O O . SER A 1 82 ? 8.419 3.796 1.701 1.00 88.56 82 SER A O 1
ATOM 677 N N . LEU A 1 83 ? 8.048 5.873 2.474 1.00 86.00 83 LEU A N 1
ATOM 678 C CA . LEU A 1 83 ? 7.835 6.490 1.170 1.00 86.00 83 LEU A CA 1
ATOM 679 C C . LEU A 1 83 ? 9.098 7.248 0.769 1.00 86.00 83 LEU A C 1
ATOM 681 O O . LEU A 1 83 ? 9.439 8.259 1.382 1.00 86.00 83 LEU A O 1
ATOM 685 N N . ALA A 1 84 ? 9.785 6.750 -0.256 1.00 87.88 84 ALA A N 1
ATOM 686 C CA . ALA A 1 84 ? 10.913 7.431 -0.874 1.00 87.88 84 ALA A CA 1
ATOM 687 C C . ALA A 1 84 ? 10.444 8.218 -2.104 1.00 87.88 84 ALA A C 1
ATOM 689 O O . ALA A 1 84 ? 9.690 7.716 -2.936 1.00 87.88 84 ALA A O 1
ATOM 690 N N . TRP A 1 85 ? 10.904 9.463 -2.230 1.00 88.19 85 TRP A N 1
ATOM 691 C CA . TRP A 1 85 ? 10.563 10.338 -3.360 1.00 88.19 85 TRP A CA 1
ATOM 692 C C . TRP A 1 85 ? 11.529 10.228 -4.540 1.00 88.19 85 TRP A C 1
ATOM 694 O O . TRP A 1 85 ? 11.288 10.815 -5.595 1.00 88.19 85 TRP A O 1
ATOM 704 N N . SER A 1 86 ? 12.622 9.498 -4.353 1.00 90.69 86 SER A N 1
ATOM 705 C CA . SER A 1 86 ? 13.637 9.223 -5.359 1.00 90.69 86 SER A CA 1
ATOM 706 C C . SER A 1 86 ? 13.741 7.722 -5.556 1.00 90.69 86 SER A C 1
ATOM 708 O O . SER A 1 86 ? 13.820 6.991 -4.574 1.00 90.69 86 SER A O 1
ATOM 710 N N . LEU A 1 87 ? 13.799 7.295 -6.815 1.00 91.94 87 LEU A N 1
ATOM 711 C CA . LEU A 1 87 ? 14.052 5.900 -7.160 1.00 91.94 87 LEU A CA 1
ATOM 712 C C . LEU A 1 87 ? 15.507 5.551 -6.863 1.00 91.94 87 LEU A C 1
ATOM 714 O O . LEU A 1 87 ? 16.419 6.164 -7.445 1.00 91.94 87 LEU A O 1
ATOM 718 N N . ASP A 1 88 ? 15.703 4.558 -6.007 1.00 93.25 88 ASP A N 1
ATOM 719 C CA . ASP A 1 88 ? 17.017 3.996 -5.743 1.00 93.25 88 ASP A CA 1
ATOM 720 C C . ASP A 1 88 ? 17.469 3.048 -6.877 1.00 93.25 88 ASP A C 1
ATOM 722 O O .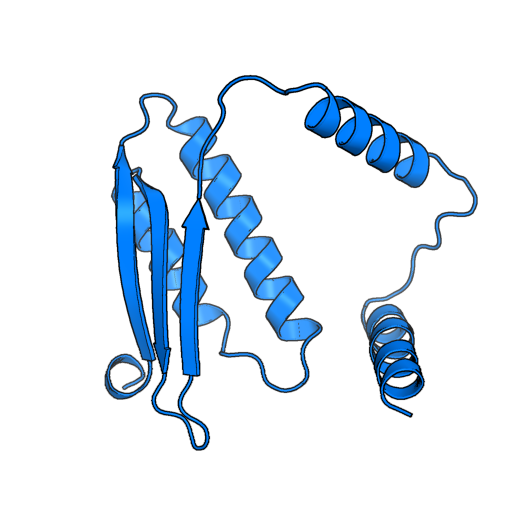 ASP A 1 88 ? 16.836 2.917 -7.934 1.00 93.25 88 ASP A O 1
ATOM 726 N N . THR A 1 89 ? 18.627 2.415 -6.697 1.00 95.25 89 THR A N 1
ATOM 727 C CA . THR A 1 89 ? 19.169 1.470 -7.680 1.00 95.25 89 THR A CA 1
ATOM 728 C C . THR A 1 89 ? 18.277 0.235 -7.848 1.00 95.25 89 THR A C 1
ATOM 730 O O . THR A 1 89 ? 18.105 -0.236 -8.974 1.00 95.25 89 THR A O 1
ATOM 733 N N . LEU A 1 90 ? 17.694 -0.282 -6.764 1.00 93.94 90 LEU A N 1
ATOM 734 C CA . LEU A 1 90 ? 16.835 -1.469 -6.777 1.00 93.94 90 LEU A CA 1
ATOM 735 C C . LEU A 1 90 ? 15.483 -1.175 -7.433 1.00 93.94 90 LEU A C 1
ATOM 737 O O . LEU A 1 90 ? 14.984 -1.999 -8.205 1.00 93.94 90 LEU A O 1
ATOM 741 N N . ASP A 1 91 ? 14.924 0.008 -7.196 1.00 92.81 91 ASP A N 1
ATOM 742 C CA . ASP A 1 91 ? 13.708 0.494 -7.840 1.00 92.81 91 ASP A CA 1
ATOM 743 C C . ASP A 1 91 ? 13.895 0.539 -9.358 1.00 92.81 91 ASP A C 1
ATOM 745 O O . ASP A 1 91 ? 13.099 -0.016 -10.118 1.00 92.81 91 ASP A O 1
ATOM 749 N N . ARG A 1 92 ? 15.000 1.142 -9.817 1.00 95.88 92 ARG A N 1
ATOM 750 C CA . ARG A 1 92 ? 15.327 1.252 -11.249 1.00 95.88 92 ARG A CA 1
ATOM 751 C C . ARG A 1 92 ? 15.551 -0.110 -11.892 1.00 95.88 92 ARG A C 1
ATOM 753 O O . ARG A 1 92 ? 15.056 -0.351 -12.991 1.00 95.88 92 ARG A O 1
ATOM 760 N N . GLN A 1 93 ? 16.262 -1.008 -11.211 1.00 96.75 93 GLN A N 1
ATOM 761 C CA . GLN A 1 93 ? 16.451 -2.38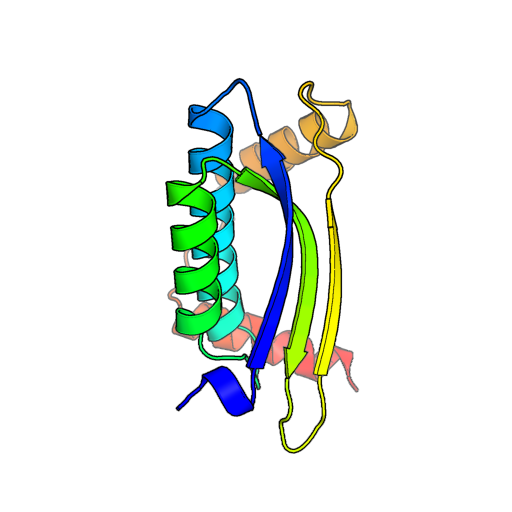4 -11.676 1.00 96.75 93 GLN A CA 1
ATOM 762 C C . GLN A 1 93 ? 15.117 -3.130 -11.783 1.00 96.75 93 GLN A C 1
ATOM 764 O O . GLN A 1 93 ? 14.881 -3.833 -12.766 1.00 96.75 93 GLN A O 1
ATOM 769 N N . SER A 1 94 ? 14.226 -2.948 -10.807 1.00 95.00 94 SER A N 1
ATOM 770 C CA . SER A 1 94 ? 12.897 -3.557 -10.808 1.00 95.00 94 SER A CA 1
ATOM 771 C C . SER A 1 94 ? 12.046 -3.035 -11.962 1.00 95.00 94 SER A C 1
ATOM 773 O O . SER A 1 94 ? 11.475 -3.839 -12.696 1.00 95.00 94 SER A O 1
ATOM 775 N N . ILE A 1 95 ? 12.007 -1.716 -12.175 1.00 95.62 95 ILE A N 1
ATOM 776 C CA . ILE A 1 95 ? 11.306 -1.097 -13.311 1.00 95.62 95 ILE A CA 1
ATOM 777 C C . ILE A 1 95 ? 11.838 -1.664 -14.628 1.00 95.62 95 ILE A C 1
ATOM 779 O O . ILE A 1 95 ? 11.059 -2.183 -15.425 1.00 95.62 95 ILE A O 1
ATOM 783 N N . HIS A 1 96 ? 13.159 -1.664 -14.820 1.00 96.69 96 HIS A N 1
ATOM 784 C CA . HIS A 1 96 ? 13.774 -2.183 -16.039 1.00 96.69 96 HIS A CA 1
ATOM 785 C C . HIS A 1 96 ? 13.426 -3.657 -16.288 1.00 96.69 96 HIS A C 1
ATOM 787 O O . HIS A 1 96 ? 13.105 -4.052 -17.411 1.00 96.69 96 HIS A O 1
ATOM 793 N N . LYS A 1 97 ? 13.435 -4.477 -15.230 1.00 96.31 97 LYS A N 1
ATOM 794 C CA . LYS A 1 97 ? 13.023 -5.881 -15.303 1.00 96.31 97 LYS A CA 1
ATOM 795 C C . LYS A 1 97 ? 11.568 -6.014 -15.753 1.00 96.31 97 LYS A C 1
ATOM 797 O O . LYS A 1 97 ? 11.293 -6.796 -16.660 1.00 96.31 97 LYS A O 1
ATOM 802 N N . TRP A 1 98 ? 10.644 -5.268 -15.147 1.00 95.31 98 TRP A N 1
ATOM 803 C CA . TRP A 1 98 ? 9.227 -5.315 -15.519 1.00 95.31 98 TRP A CA 1
ATOM 804 C C . TRP A 1 98 ? 8.995 -4.847 -16.957 1.00 95.31 98 TRP A C 1
ATOM 806 O O . TRP A 1 98 ? 8.273 -5.504 -17.701 1.00 95.31 98 TRP A O 1
ATOM 816 N N . GLU A 1 99 ? 9.657 -3.775 -17.387 1.00 96.25 99 GLU A N 1
ATOM 817 C CA . GLU A 1 99 ? 9.604 -3.300 -18.774 1.00 96.25 99 GLU A CA 1
ATOM 818 C C . GLU A 1 99 ? 10.176 -4.313 -19.774 1.00 96.25 99 GLU A C 1
ATOM 820 O O . GLU A 1 99 ? 9.711 -4.393 -20.910 1.00 96.25 99 GLU A O 1
ATOM 825 N N . SER A 1 100 ? 11.202 -5.073 -19.385 1.00 95.62 100 SER A N 1
ATOM 826 C CA . SER A 1 100 ? 11.743 -6.163 -20.202 1.00 95.62 100 SER A CA 1
ATOM 827 C C . SER A 1 100 ? 10.724 -7.295 -20.348 1.00 95.62 100 SER A C 1
ATOM 829 O O . SER A 1 100 ? 10.393 -7.676 -21.467 1.00 95.62 100 SER A O 1
ATOM 831 N N . LEU A 1 101 ? 10.126 -7.745 -19.238 1.00 94.12 101 LEU A N 1
ATOM 832 C CA . LEU A 1 101 ? 9.087 -8.782 -19.246 1.00 94.12 101 LEU A CA 1
ATOM 833 C C . LEU A 1 101 ? 7.859 -8.382 -20.073 1.00 94.12 101 LEU A C 1
ATOM 835 O O . LEU A 1 101 ? 7.280 -9.220 -20.752 1.00 94.12 101 LEU A O 1
ATOM 839 N N . LEU A 1 102 ? 7.470 -7.104 -20.047 1.00 93.38 102 LEU A N 1
ATOM 840 C CA . LEU A 1 102 ? 6.357 -6.593 -20.855 1.00 93.38 102 LEU A CA 1
ATOM 841 C C . LEU A 1 102 ? 6.644 -6.592 -22.363 1.00 93.38 102 LEU A C 1
ATOM 843 O O . LEU A 1 102 ? 5.706 -6.615 -23.158 1.00 93.38 102 LEU A O 1
ATOM 847 N N . ARG A 1 103 ? 7.922 -6.540 -22.752 1.00 94.50 103 ARG A N 1
ATOM 848 C CA . ARG A 1 103 ? 8.373 -6.573 -24.151 1.00 94.50 103 ARG A CA 1
ATOM 849 C C . ARG A 1 103 ? 8.729 -7.975 -24.633 1.00 94.50 103 ARG A C 1
ATOM 851 O O . ARG A 1 103 ? 8.913 -8.156 -25.833 1.00 94.50 103 ARG A O 1
ATOM 858 N N . ASP A 1 104 ? 8.841 -8.937 -23.724 1.00 95.38 104 ASP A N 1
ATOM 859 C CA . ASP A 1 104 ? 9.190 -10.308 -24.059 1.00 95.38 104 ASP A CA 1
ATOM 860 C C . ASP A 1 104 ? 8.073 -10.939 -24.914 1.00 95.38 104 ASP A C 1
ATOM 862 O O . ASP A 1 104 ? 6.927 -11.026 -24.459 1.00 95.38 104 ASP A O 1
ATOM 866 N N . PRO A 1 105 ? 8.361 -11.398 -26.147 1.00 92.81 105 PRO A N 1
ATOM 867 C CA . PRO A 1 105 ? 7.371 -12.081 -26.976 1.00 92.81 105 PRO A CA 1
ATOM 868 C C . PRO A 1 105 ? 6.864 -13.393 -26.355 1.00 92.81 105 PRO A C 1
ATOM 870 O O . PRO A 1 105 ? 5.803 -13.874 -26.747 1.00 92.81 105 PRO A O 1
ATOM 873 N N . ALA A 1 106 ? 7.580 -13.965 -25.381 1.00 93.06 106 ALA A N 1
ATOM 874 C CA . ALA A 1 106 ? 7.138 -15.126 -24.615 1.00 93.06 106 ALA A CA 1
ATOM 875 C C . ALA A 1 106 ? 6.105 -14.783 -23.523 1.00 93.06 106 ALA A C 1
ATOM 877 O O . ALA A 1 106 ? 5.567 -15.698 -22.892 1.00 93.06 106 ALA A O 1
ATOM 878 N N . LEU A 1 107 ? 5.798 -13.499 -23.284 1.00 91.56 107 LEU A N 1
ATOM 879 C CA . LEU A 1 107 ? 4.782 -13.092 -22.316 1.00 91.56 107 LEU A CA 1
ATOM 880 C C . LEU A 1 107 ? 3.400 -13.614 -22.727 1.00 91.56 107 LEU A C 1
ATOM 882 O O . LEU A 1 107 ? 2.766 -13.132 -23.669 1.00 91.56 107 LEU A O 1
ATOM 886 N N . GLN A 1 108 ? 2.894 -14.578 -21.964 1.00 88.81 108 GLN A N 1
ATOM 887 C CA . GLN A 1 108 ? 1.581 -15.158 -22.207 1.00 88.81 108 GLN A CA 1
ATOM 888 C C . GLN A 1 108 ? 0.467 -14.252 -21.679 1.00 88.81 108 GLN A C 1
ATOM 890 O O . GLN A 1 108 ? 0.406 -13.922 -20.494 1.00 88.81 108 GLN A O 1
ATOM 895 N N . LYS A 1 109 ? -0.466 -13.897 -22.566 1.00 88.25 109 LYS A N 1
ATOM 896 C CA . LYS A 1 109 ? -1.738 -13.276 -22.191 1.00 88.25 109 LYS A CA 1
ATOM 897 C C . LYS A 1 109 ? -2.749 -14.381 -21.926 1.00 88.25 109 LYS A C 1
ATOM 899 O O . LYS A 1 109 ? -3.215 -15.024 -22.859 1.00 88.25 109 LYS A O 1
ATOM 904 N N . VAL A 1 110 ? -3.075 -14.590 -20.659 1.00 85.81 110 VAL A N 1
ATOM 905 C CA . VAL A 1 110 ? -4.055 -15.591 -20.228 1.00 85.81 110 VAL A CA 1
ATOM 906 C C . VAL A 1 110 ? -5.333 -14.918 -19.749 1.00 85.81 110 VAL A C 1
ATOM 908 O O . VAL A 1 110 ? -5.321 -13.779 -19.275 1.00 85.81 110 VAL A O 1
ATOM 911 N N . SER A 1 111 ? -6.450 -15.633 -19.856 1.00 84.50 111 SER A N 1
ATOM 912 C CA . SER A 1 111 ? -7.687 -15.209 -19.202 1.00 84.50 111 SER A CA 1
ATOM 913 C C . SER A 1 111 ? -7.535 -15.273 -17.677 1.00 84.50 111 SER A C 1
ATOM 915 O O . SER A 1 111 ? -6.703 -16.014 -17.152 1.00 84.50 111 SER A O 1
ATOM 917 N N . LEU A 1 112 ? -8.361 -14.529 -16.938 1.00 78.06 112 LEU A N 1
ATOM 918 C CA . LEU A 1 112 ? -8.335 -14.582 -15.475 1.00 78.06 112 LEU A CA 1
ATOM 919 C C . LEU A 1 112 ? -8.589 -16.001 -14.913 1.00 78.06 112 LEU A C 1
ATOM 921 O O . LEU A 1 112 ? -7.822 -16.411 -14.041 1.00 78.06 112 LEU A O 1
ATOM 925 N N . PRO A 1 113 ? -9.569 -16.788 -15.411 1.00 81.19 113 PRO A N 1
ATOM 926 C CA . PRO A 1 113 ? -9.753 -18.170 -14.956 1.00 81.19 113 PRO A CA 1
ATOM 927 C C . PRO A 1 113 ? -8.522 -19.049 -15.197 1.00 81.19 113 PRO A C 1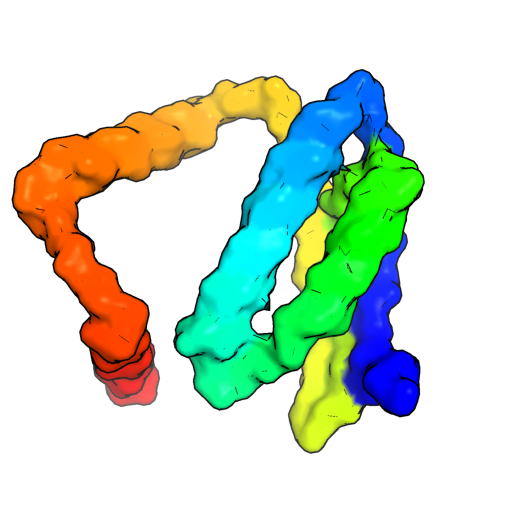
ATOM 929 O O . PRO A 1 113 ? -8.144 -19.864 -14.355 1.00 81.19 113 PRO A O 1
ATOM 932 N N . GLU A 1 114 ? -7.862 -18.870 -16.341 1.00 84.75 114 GLU A N 1
ATOM 933 C CA . GLU A 1 114 ? -6.646 -19.606 -16.665 1.00 84.75 114 GLU A CA 1
ATOM 934 C C . GLU A 1 114 ? -5.479 -19.207 -15.757 1.00 84.75 114 GLU A C 1
ATOM 936 O O . GLU A 1 114 ? -4.780 -20.080 -15.240 1.00 84.75 114 GLU A O 1
ATOM 941 N N . TYR A 1 115 ? -5.327 -17.911 -15.481 1.00 82.62 115 TYR A N 1
ATOM 942 C CA . TYR A 1 115 ? -4.359 -17.414 -14.509 1.00 82.62 115 TYR A CA 1
ATOM 943 C C . TYR A 1 115 ? -4.602 -18.000 -13.114 1.00 82.62 115 TYR A C 1
ATOM 945 O O . TYR A 1 115 ? -3.666 -18.494 -12.490 1.00 82.62 115 TYR A O 1
ATOM 953 N N . GLN A 1 116 ? -5.852 -18.011 -12.638 1.00 77.75 116 GLN A N 1
ATOM 954 C CA . GLN A 1 116 ? -6.212 -18.599 -11.344 1.00 77.75 116 GLN A CA 1
ATOM 955 C C . GLN A 1 116 ? -5.859 -20.087 -11.284 1.00 77.75 116 GLN A C 1
ATOM 957 O O . GLN A 1 116 ? -5.261 -20.529 -10.306 1.00 77.75 116 GLN A O 1
ATOM 962 N N . ARG A 1 117 ? -6.155 -20.856 -12.340 1.00 81.88 117 ARG A N 1
ATOM 963 C CA . ARG A 1 117 ? -5.789 -22.279 -12.429 1.00 81.88 117 ARG A CA 1
ATOM 964 C C . ARG A 1 117 ? -4.276 -22.486 -12.314 1.00 81.88 117 ARG A C 1
ATOM 966 O O . ARG A 1 117 ? -3.842 -23.372 -11.581 1.00 81.88 117 ARG A O 1
ATOM 973 N N . ILE A 1 118 ? -3.480 -21.679 -13.018 1.00 82.44 118 ILE A N 1
ATOM 974 C CA . ILE A 1 118 ? -2.012 -21.765 -12.993 1.00 82.44 118 ILE A CA 1
ATOM 975 C C . ILE A 1 118 ? -1.473 -21.361 -11.612 1.00 82.44 118 ILE A C 1
ATOM 977 O O . ILE A 1 118 ? -0.709 -22.112 -11.005 1.00 82.44 118 ILE A O 1
ATOM 981 N N . ALA A 1 119 ? -1.896 -20.208 -11.090 1.00 74.75 119 ALA A N 1
ATOM 982 C CA . ALA A 1 119 ? -1.397 -19.648 -9.835 1.00 74.75 119 ALA A CA 1
ATOM 983 C C . ALA A 1 119 ? -1.768 -20.506 -8.612 1.00 74.75 119 ALA A C 1
ATOM 985 O O . ALA A 1 119 ? -0.918 -20.771 -7.760 1.00 74.75 119 ALA A O 1
ATOM 986 N N . LEU A 1 120 ? -3.015 -20.983 -8.539 1.00 69.69 120 LEU A N 1
ATOM 987 C CA . LEU A 1 120 ? -3.484 -21.843 -7.448 1.00 69.69 120 LEU A CA 1
ATOM 988 C C . LEU A 1 120 ? -2.914 -23.262 -7.566 1.00 69.69 120 LEU A C 1
ATOM 990 O O . LEU A 1 120 ? -2.505 -23.836 -6.559 1.00 69.69 120 LEU A O 1
ATOM 994 N N . GLY A 1 121 ? -2.806 -23.798 -8.789 1.00 64.88 121 GLY A N 1
ATOM 995 C CA . GLY A 1 121 ? -2.204 -25.111 -9.038 1.00 64.88 121 GLY A CA 1
ATOM 996 C C . GLY A 1 121 ? -0.737 -25.191 -8.600 1.00 64.88 121 GLY A C 1
ATOM 997 O O . GLY A 1 121 ? -0.309 -26.200 -8.035 1.00 64.88 121 GLY A O 1
ATOM 998 N N . GLN A 1 122 ? 0.026 -24.106 -8.776 1.00 58.53 122 GLN A N 1
ATOM 999 C CA . GLN A 1 122 ? 1.414 -24.012 -8.310 1.00 58.53 122 GLN A CA 1
ATOM 1000 C C . GLN A 1 122 ? 1.543 -23.858 -6.784 1.00 58.53 122 GLN A C 1
ATOM 1002 O O . GLN A 1 122 ? 2.509 -24.363 -6.209 1.00 58.53 122 GLN A O 1
ATOM 1007 N N . GLN A 1 123 ? 0.586 -23.215 -6.101 1.00 55.56 123 GLN A N 1
ATOM 1008 C CA . GLN A 1 123 ? 0.593 -23.126 -4.633 1.00 55.56 123 GLN A CA 1
ATOM 1009 C C . GLN A 1 123 ? 0.389 -24.495 -3.973 1.00 55.56 123 GLN A C 1
ATOM 1011 O O . GLN A 1 123 ? 1.099 -24.817 -3.025 1.00 55.56 123 GLN A O 1
ATOM 1016 N N . THR A 1 124 ? -0.496 -25.342 -4.508 1.00 48.22 124 THR A N 1
ATOM 1017 C CA . THR A 1 124 ? -0.678 -26.721 -4.013 1.00 48.22 124 THR A CA 1
ATOM 1018 C C . THR A 1 124 ? 0.555 -27.609 -4.187 1.00 48.22 124 THR A C 1
ATOM 1020 O O . THR A 1 124 ? 0.752 -28.526 -3.395 1.00 48.22 124 THR A O 1
ATOM 1023 N N . ALA A 1 125 ? 1.402 -27.336 -5.184 1.00 46.69 125 ALA A N 1
ATOM 1024 C CA . ALA A 1 125 ? 2.630 -28.096 -5.418 1.00 46.69 125 ALA A CA 1
ATOM 1025 C C . ALA A 1 125 ? 3.777 -27.718 -4.461 1.00 46.69 125 ALA A C 1
ATOM 1027 O O . ALA A 1 125 ? 4.642 -28.547 -4.213 1.00 46.69 125 ALA A O 1
ATOM 1028 N N . LYS A 1 126 ? 3.787 -26.496 -3.904 1.00 43.19 126 LYS A N 1
ATOM 1029 C CA . LYS A 1 126 ? 4.804 -26.038 -2.933 1.00 43.19 126 LYS A CA 1
ATOM 1030 C C . LYS A 1 126 ? 4.505 -26.409 -1.475 1.00 43.19 126 LYS A C 1
ATOM 1032 O O . LYS A 1 126 ? 5.361 -26.209 -0.623 1.00 43.19 126 LYS A O 1
ATOM 1037 N N . VAL A 1 127 ? 3.294 -26.882 -1.181 1.00 45.44 127 VAL A N 1
ATOM 1038 C CA . VAL A 1 127 ? 2.852 -27.264 0.177 1.00 45.44 127 VAL A CA 1
ATOM 1039 C C . VAL A 1 127 ? 2.954 -28.786 0.404 1.00 45.44 127 VAL A C 1
ATOM 1041 O O . VAL A 1 127 ? 2.633 -29.267 1.487 1.00 45.44 127 VAL A O 1
ATOM 1044 N N . ARG A 1 128 ? 3.412 -29.549 -0.597 1.00 37.66 128 ARG A N 1
ATOM 1045 C CA . ARG A 1 128 ? 3.696 -30.986 -0.488 1.00 37.66 128 ARG A CA 1
ATOM 1046 C C . ARG A 1 128 ? 5.180 -31.257 -0.316 1.00 37.66 128 ARG A C 1
ATOM 1048 O O . ARG A 1 128 ? 5.972 -30.538 -0.960 1.00 37.66 128 ARG A O 1
#

Secondary structure (DSSP, 8-state):
-GGGTEEEEEEEEE-S-HHHHHHHHHHHHHHHHHHHHHSSSPPPHHHHHHHHHHHHHHTEEEEEEEEEE-SSS-EEEEEE----SS--HHHHHHHHHHHHHHH-TT-----HHHHHHHHHHHHHHH--

Radius of gyration: 17.59 Å; chains: 1; bounding box: 42×49×42 Å

pLDDT: mean 86.2, std 13.22, range [37.66, 97.12]

Foldseek 3Di:
DQVVFKDKDFDWDADPCLVVLVVVLVVVLVVLVVCVLQDPDHDDSVVVNVVSVVCNVVNTDTQKMWMWGRDVDTDTDIDGDDDDPDQDPVNVVVVVVVVVLVPDPPNDDDDSVVVNCVSVVVVVVVVD